Protein AF-A0A8H6GDD1-F1 (afdb_monomer_lite)

Radius of gyration: 18.86 Å; chains: 1; bounding box: 50×35×47 Å

pLDDT: mean 80.24, std 14.33, range [43.22, 94.81]

Foldseek 3Di:
DDDDDDPDDDDDDDDDDLADLVLVVLVLLVVLVVVLVVLVPDDQDVVVPDDPPDDPCPVVVPDGSVNVSVCSQAAPHPPHPNHDDDDDDDDDPDDDPPSVVVNVVSVVVSVD

InterPro domains:
  IPR011249 Metalloenzyme, LuxS/M16 peptidase-like [SSF63411] (3-95)

Secondary structure (DSSP, 8-state):
-----------------SS-HHHHHHHHHHHHHHHHHHHHHS-HHHHH-S---SS-HHHHTT--HHHHHHHHHHHT-TT-TT-------PPPS---TTHHHHHHHHHHHHH-

Sequence (112 aa):
MPRSFSMTYGFRFLIKSEMAPKFLDSRNEAFLVRYADTLEKMNDTEFEGPKRTQRDAAQIKLLTKLEVMEFFNRRLNPVSSRRDRLSIHLQAQGKADGVDKRQEEAQKNANM

Structure (mmCIF, N/CA/C/O backbone):
data_AF-A0A8H6GDD1-F1
#
_entry.id   AF-A0A8H6GDD1-F1
#
loop_
_atom_site.group_PDB
_atom_site.id
_atom_site.type_symbol
_atom_site.label_atom_id
_atom_site.label_alt_id
_atom_site.label_comp_id
_atom_site.label_asym_id
_atom_site.label_entity_id
_atom_site.label_seq_id
_atom_site.pdbx_PDB_ins_code
_atom_site.Cartn_x
_atom_site.Cartn_y
_atom_site.Cartn_z
_atom_site.occupancy
_atom_site.B_iso_or_equiv
_atom_site.auth_seq_id
_atom_site.auth_comp_id
_atom_site.auth_asym_id
_atom_site.auth_atom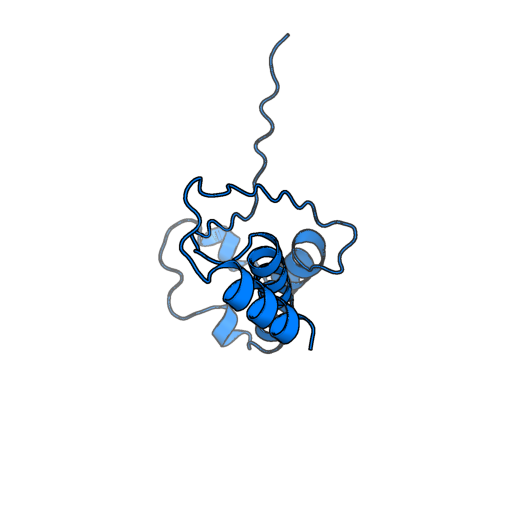_id
_atom_site.pdbx_PDB_model_num
ATOM 1 N N . MET A 1 1 ? -28.262 18.945 -17.268 1.00 43.22 1 MET A N 1
ATOM 2 C CA . MET A 1 1 ? -28.013 17.847 -16.307 1.00 43.22 1 MET A CA 1
ATOM 3 C C . MET A 1 1 ? -26.895 18.294 -15.371 1.00 43.22 1 MET A C 1
ATOM 5 O O . MET A 1 1 ? -25.812 18.562 -15.884 1.00 43.22 1 MET A O 1
ATOM 9 N N . PRO A 1 2 ? -27.124 18.464 -14.058 1.00 50.28 2 PRO A N 1
ATOM 10 C CA . PRO A 1 2 ? -26.046 18.809 -13.136 1.00 50.28 2 PRO A CA 1
ATOM 11 C C . PRO A 1 2 ? -25.131 17.592 -12.949 1.00 50.28 2 PRO A C 1
ATOM 13 O O . PRO A 1 2 ? -25.601 16.486 -12.685 1.00 50.28 2 PRO A O 1
ATOM 16 N N . ARG A 1 3 ? -23.818 17.779 -13.123 1.00 53.81 3 ARG A N 1
ATOM 17 C CA . ARG A 1 3 ? -22.827 16.752 -12.791 1.00 53.81 3 ARG A CA 1
ATOM 18 C C . ARG A 1 3 ? -22.732 16.669 -11.271 1.00 53.81 3 ARG A C 1
ATOM 20 O O . ARG A 1 3 ? -22.232 17.592 -10.638 1.00 53.81 3 ARG A O 1
ATOM 27 N N . SER A 1 4 ? -23.219 15.573 -10.701 1.00 52.78 4 SER A N 1
ATOM 28 C CA . SER A 1 4 ? -22.867 15.175 -9.339 1.00 52.78 4 SER A CA 1
ATOM 29 C C . SER A 1 4 ? -21.350 14.976 -9.283 1.00 52.78 4 SER A C 1
ATOM 31 O O . SER A 1 4 ? -20.811 14.126 -9.993 1.00 52.78 4 SER A O 1
ATOM 33 N N . PHE A 1 5 ? -20.651 15.798 -8.502 1.00 54.66 5 PHE A N 1
ATOM 34 C CA . PHE A 1 5 ? -19.236 15.598 -8.216 1.00 54.66 5 PHE A CA 1
ATOM 35 C C . PHE A 1 5 ? -19.143 14.708 -6.974 1.00 54.66 5 PHE A C 1
ATOM 37 O O . PHE A 1 5 ? -19.301 15.174 -5.848 1.00 54.66 5 PHE A O 1
ATOM 44 N N . SER A 1 6 ? -18.957 13.404 -7.179 1.00 60.44 6 SER A N 1
ATOM 45 C CA . SER A 1 6 ? -18.624 12.485 -6.091 1.00 60.44 6 SER A CA 1
ATOM 46 C C . SER A 1 6 ? -17.174 12.742 -5.681 1.00 60.44 6 SER A C 1
ATOM 48 O O . SER A 1 6 ? -16.269 12.623 -6.506 1.00 60.44 6 SER A O 1
ATOM 50 N N . MET A 1 7 ? -16.937 13.137 -4.429 1.00 65.62 7 MET A N 1
ATOM 51 C CA . MET A 1 7 ? -15.580 13.310 -3.913 1.00 65.62 7 MET A CA 1
ATOM 52 C C . MET A 1 7 ? -14.981 11.931 -3.607 1.00 65.62 7 MET A C 1
ATOM 54 O O . MET A 1 7 ? -15.132 11.399 -2.511 1.00 65.62 7 MET A O 1
ATOM 58 N N . THR A 1 8 ? -14.344 11.316 -4.601 1.00 78.69 8 THR A N 1
ATOM 59 C CA . THR A 1 8 ? -13.570 10.080 -4.423 1.00 78.69 8 THR A CA 1
ATOM 60 C C . THR A 1 8 ? -12.196 10.384 -3.832 1.00 78.69 8 THR A C 1
ATOM 62 O O . THR A 1 8 ? -11.442 11.187 -4.380 1.00 78.69 8 THR A O 1
ATOM 65 N N . TYR A 1 9 ? -11.852 9.698 -2.744 1.00 82.00 9 TYR A N 1
ATOM 66 C CA . TYR A 1 9 ? -10.523 9.715 -2.132 1.00 82.00 9 TYR A CA 1
ATOM 67 C C . TYR A 1 9 ? -9.772 8.425 -2.469 1.00 82.00 9 TYR A C 1
ATOM 69 O O . TYR A 1 9 ? -10.388 7.379 -2.670 1.00 82.00 9 TYR A O 1
ATOM 77 N N . GLY A 1 10 ? -8.442 8.477 -2.501 1.00 88.12 10 GLY A N 1
ATOM 78 C CA . GLY A 1 10 ? -7.617 7.301 -2.759 1.00 88.12 10 GLY A CA 1
ATOM 79 C C . GLY A 1 10 ? -6.146 7.530 -2.437 1.00 88.12 10 GLY A C 1
ATOM 80 O O . GLY A 1 10 ? -5.707 8.661 -2.232 1.00 88.12 10 GLY A O 1
ATOM 81 N N . PHE A 1 11 ? -5.383 6.439 -2.410 1.00 90.56 11 PHE A N 1
ATOM 82 C CA . PHE A 1 11 ? -3.931 6.476 -2.263 1.00 90.56 11 PHE A CA 1
ATOM 83 C C . PHE A 1 11 ? -3.273 6.524 -3.637 1.00 90.56 11 PHE A C 1
ATOM 85 O O . PHE A 1 11 ? -3.683 5.816 -4.558 1.00 90.56 11 PHE A O 1
ATOM 92 N N . ARG A 1 12 ? -2.240 7.357 -3.777 1.00 92.88 12 ARG A N 1
ATOM 93 C CA . ARG A 1 12 ? -1.535 7.546 -5.044 1.00 92.88 12 ARG A CA 1
ATOM 94 C C . ARG A 1 12 ? -0.036 7.367 -4.855 1.00 92.88 12 ARG A C 1
ATOM 96 O O . ARG A 1 12 ? 0.578 8.065 -4.057 1.00 92.88 12 ARG A O 1
ATOM 103 N N . PHE A 1 13 ? 0.546 6.491 -5.666 1.00 92.25 13 PHE A N 1
ATOM 104 C CA . PHE A 1 13 ? 1.990 6.367 -5.827 1.00 92.25 13 PHE A CA 1
ATOM 105 C C . PHE A 1 13 ? 2.393 7.048 -7.140 1.00 92.25 13 PHE A C 1
ATOM 107 O O . PHE A 1 13 ? 1.876 6.694 -8.200 1.00 92.25 13 PHE A O 1
ATOM 114 N N . LEU A 1 14 ? 3.291 8.039 -7.086 1.00 94.38 14 LEU A N 1
ATOM 115 C CA . LEU A 1 14 ? 3.997 8.539 -8.272 1.00 94.38 14 LEU A CA 1
ATOM 116 C C . LEU A 1 14 ? 5.434 8.060 -8.210 1.00 94.38 14 LEU A C 1
ATOM 118 O O . LEU A 1 14 ? 6.142 8.345 -7.247 1.00 94.38 14 LEU A O 1
ATOM 122 N N . ILE A 1 15 ? 5.867 7.382 -9.265 1.00 93.19 15 ILE A N 1
ATOM 123 C CA . ILE A 1 15 ? 7.225 6.871 -9.379 1.00 93.19 15 ILE A CA 1
ATOM 124 C C . ILE A 1 15 ? 7.760 7.294 -10.742 1.00 93.19 15 ILE A C 1
ATOM 126 O O . ILE A 1 15 ? 7.161 6.992 -11.771 1.00 93.19 15 ILE A O 1
ATOM 130 N N . LYS A 1 16 ? 8.896 7.993 -10.744 1.00 92.06 16 LYS A N 1
ATOM 131 C CA . LYS A 1 16 ? 9.704 8.230 -11.941 1.00 92.06 16 LYS A CA 1
ATOM 132 C C . LYS A 1 16 ? 10.924 7.328 -11.839 1.00 92.06 16 LYS A C 1
ATOM 134 O O . LYS A 1 16 ? 11.684 7.432 -10.881 1.00 92.06 16 LYS A O 1
ATOM 139 N N . SER A 1 17 ? 11.090 6.431 -12.799 1.00 88.62 17 SER A N 1
ATOM 140 C CA . SER A 1 17 ? 12.204 5.489 -12.825 1.00 88.62 17 SER A CA 1
ATOM 141 C C . SER A 1 17 ? 12.583 5.165 -14.264 1.00 88.62 17 SER A C 1
ATOM 143 O O . SER A 1 17 ? 11.761 5.292 -15.168 1.00 88.62 17 SER A O 1
ATOM 145 N N . GLU A 1 18 ? 13.825 4.731 -14.454 1.00 84.38 18 GLU A N 1
ATOM 146 C CA . GLU A 1 18 ? 14.311 4.133 -15.704 1.00 84.38 18 GLU A CA 1
ATOM 147 C C . GLU A 1 18 ? 13.867 2.663 -15.850 1.00 84.38 18 GLU A C 1
ATOM 149 O O . GLU A 1 18 ? 13.990 2.057 -16.916 1.00 84.38 18 GLU A O 1
ATOM 154 N N . MET A 1 19 ? 13.341 2.072 -14.772 1.00 84.62 19 MET A N 1
ATOM 155 C CA . MET A 1 19 ? 12.852 0.697 -14.763 1.00 84.62 19 MET A CA 1
ATOM 156 C C . MET A 1 19 ? 11.526 0.554 -15.510 1.00 84.62 19 MET A C 1
ATOM 158 O O . MET A 1 19 ? 10.716 1.481 -15.577 1.00 84.62 19 MET A O 1
ATOM 162 N N . ALA A 1 20 ? 11.282 -0.652 -16.028 1.00 86.56 20 ALA A N 1
ATOM 163 C CA . ALA A 1 20 ? 10.054 -0.959 -16.744 1.00 86.56 20 ALA A CA 1
ATOM 164 C C . ALA A 1 20 ? 8.833 -0.763 -15.825 1.00 86.56 20 ALA A C 1
ATOM 166 O O . ALA A 1 20 ? 8.868 -1.190 -14.667 1.00 86.56 20 ALA A O 1
ATOM 167 N N . PRO A 1 21 ? 7.713 -0.210 -16.324 1.00 88.56 21 PRO A N 1
ATOM 168 C CA . PRO A 1 21 ? 6.524 -0.002 -15.499 1.00 88.56 21 PRO A CA 1
ATOM 169 C C . PRO A 1 21 ? 5.989 -1.279 -14.834 1.00 88.56 21 PRO A C 1
ATOM 171 O O . PRO A 1 21 ? 5.564 -1.238 -13.684 1.00 88.56 21 PRO A O 1
ATOM 174 N N . LYS A 1 22 ? 6.095 -2.435 -15.508 1.00 87.38 22 LYS A N 1
ATOM 175 C CA . LYS A 1 22 ? 5.725 -3.747 -14.944 1.00 87.38 22 LYS A CA 1
ATOM 176 C C . LYS A 1 22 ? 6.556 -4.124 -13.712 1.00 87.38 22 LYS A C 1
ATOM 178 O O . LYS A 1 22 ? 6.007 -4.652 -12.750 1.00 87.38 22 LYS A O 1
ATOM 183 N N . PHE A 1 23 ? 7.854 -3.823 -13.727 1.00 88.25 23 PHE A N 1
ATOM 184 C CA . PHE A 1 23 ? 8.729 -4.034 -12.575 1.00 88.25 23 PHE A CA 1
ATOM 185 C C . PHE A 1 23 ? 8.337 -3.107 -11.419 1.00 88.25 23 PHE A C 1
ATOM 187 O O . PHE A 1 23 ? 8.275 -3.523 -10.268 1.00 88.25 23 PHE A O 1
ATOM 194 N N . LEU A 1 24 ? 8.015 -1.846 -11.711 1.00 90.94 24 LEU A N 1
ATOM 195 C CA . LEU A 1 24 ? 7.562 -0.912 -10.678 1.00 90.94 24 LEU A CA 1
ATOM 196 C C . LEU A 1 24 ? 6.232 -1.345 -10.059 1.00 90.94 24 LEU A C 1
ATOM 198 O O . LEU A 1 24 ? 6.069 -1.247 -8.844 1.00 90.94 24 LEU A O 1
ATOM 202 N N . ASP A 1 25 ? 5.309 -1.863 -10.869 1.00 91.50 25 ASP A N 1
ATOM 203 C CA . ASP A 1 25 ? 4.059 -2.427 -10.374 1.00 91.50 25 ASP A CA 1
ATOM 204 C C . ASP A 1 25 ? 4.314 -3.621 -9.452 1.00 91.50 25 ASP A C 1
ATOM 206 O O . ASP A 1 25 ? 3.745 -3.647 -8.365 1.00 91.50 25 ASP A O 1
ATOM 210 N N . SER A 1 26 ? 5.183 -4.571 -9.820 1.00 91.56 26 SER A N 1
ATOM 211 C CA . SER A 1 26 ? 5.473 -5.723 -8.950 1.00 91.56 26 SER A CA 1
ATOM 212 C C . SER A 1 26 ? 6.112 -5.297 -7.627 1.00 91.56 26 SER A C 1
ATOM 214 O O . SER A 1 26 ? 5.755 -5.811 -6.567 1.00 91.56 26 SER A O 1
ATOM 216 N N . ARG A 1 27 ? 7.002 -4.297 -7.651 1.00 92.31 27 ARG A N 1
ATOM 217 C CA . ARG A 1 27 ? 7.607 -3.741 -6.432 1.00 92.31 27 ARG A CA 1
ATOM 218 C C . ARG A 1 27 ? 6.599 -2.985 -5.571 1.00 92.31 27 ARG A C 1
ATOM 220 O O . ARG A 1 27 ? 6.709 -3.049 -4.350 1.00 92.31 27 ARG A O 1
ATOM 227 N N . ASN A 1 28 ? 5.623 -2.309 -6.177 1.00 93.31 28 ASN A N 1
ATOM 228 C CA . ASN A 1 28 ? 4.526 -1.675 -5.449 1.00 93.31 28 ASN A CA 1
ATOM 229 C C . ASN A 1 28 ? 3.652 -2.730 -4.747 1.00 93.31 28 ASN A C 1
ATOM 231 O O . ASN A 1 28 ? 3.378 -2.613 -3.557 1.00 93.31 28 ASN A O 1
ATOM 235 N N . GLU A 1 29 ? 3.306 -3.817 -5.439 1.00 93.75 29 GLU A N 1
ATOM 236 C CA . GLU A 1 29 ? 2.575 -4.933 -4.825 1.00 93.75 29 GLU A CA 1
ATOM 237 C C . GLU A 1 29 ? 3.350 -5.553 -3.656 1.00 93.75 29 GLU A C 1
ATOM 239 O O . GLU A 1 29 ? 2.810 -5.686 -2.559 1.00 93.75 29 GLU A O 1
ATOM 244 N N . ALA A 1 30 ? 4.636 -5.858 -3.850 1.00 93.62 30 ALA A N 1
ATOM 245 C CA . ALA A 1 30 ? 5.486 -6.412 -2.797 1.00 93.62 30 ALA A CA 1
ATOM 246 C C . ALA A 1 30 ? 5.631 -5.462 -1.595 1.00 93.62 30 ALA A C 1
ATOM 24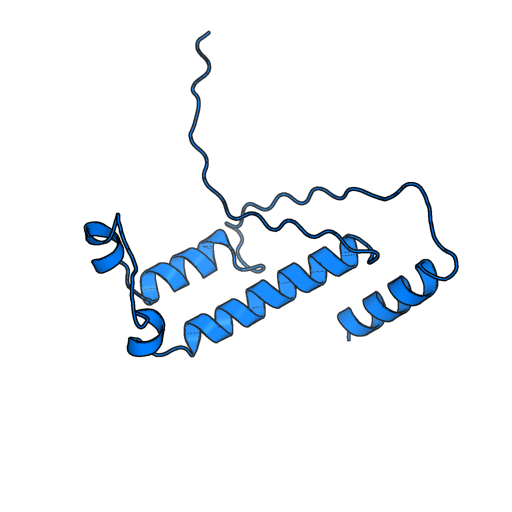8 O O . ALA A 1 30 ? 5.660 -5.904 -0.445 1.00 93.62 30 ALA A O 1
ATOM 249 N N . PHE A 1 31 ? 5.694 -4.151 -1.845 1.00 94.56 31 PHE A N 1
ATOM 250 C CA . PHE A 1 31 ? 5.695 -3.141 -0.791 1.00 94.56 31 PHE A CA 1
ATOM 251 C C . PHE A 1 31 ? 4.411 -3.197 0.042 1.00 94.56 31 PHE A C 1
ATOM 253 O O . PHE A 1 31 ? 4.500 -3.198 1.267 1.00 94.56 31 PHE A O 1
ATOM 260 N N . LEU A 1 32 ? 3.240 -3.285 -0.595 1.00 94.81 32 LEU A N 1
ATOM 261 C CA . LEU A 1 32 ? 1.960 -3.360 0.113 1.00 94.81 32 LEU A CA 1
ATOM 262 C C . LEU A 1 32 ? 1.860 -4.625 0.973 1.00 94.81 32 LEU A C 1
ATOM 264 O O . LEU A 1 32 ? 1.427 -4.534 2.119 1.00 94.81 32 LEU A O 1
ATOM 268 N N . VAL A 1 33 ? 2.317 -5.777 0.472 1.00 93.62 33 VAL A N 1
ATOM 269 C CA . VAL A 1 33 ? 2.374 -7.018 1.269 1.00 93.62 33 VAL A CA 1
ATOM 270 C C . VAL A 1 33 ? 3.272 -6.833 2.492 1.00 93.62 33 VAL A C 1
ATOM 272 O O . VAL A 1 33 ? 2.833 -7.036 3.619 1.00 93.62 33 VAL A O 1
ATOM 275 N N . ARG A 1 34 ? 4.502 -6.345 2.297 1.00 93.12 34 ARG A N 1
ATOM 276 C CA . ARG A 1 34 ? 5.439 -6.112 3.405 1.00 93.12 34 ARG A CA 1
ATOM 277 C C . ARG A 1 34 ? 4.909 -5.087 4.413 1.00 93.12 34 ARG A C 1
ATOM 279 O O . ARG A 1 34 ? 5.191 -5.182 5.609 1.00 93.12 34 ARG A O 1
ATOM 286 N N . TYR A 1 35 ? 4.178 -4.082 3.941 1.00 92.00 35 TYR A N 1
ATOM 287 C CA . TYR A 1 35 ? 3.591 -3.072 4.810 1.00 92.00 35 TYR A CA 1
ATOM 288 C C . TYR A 1 35 ? 2.456 -3.649 5.660 1.00 92.00 35 TYR A C 1
ATOM 290 O O . TYR A 1 35 ? 2.360 -3.288 6.829 1.00 92.00 35 TYR A O 1
ATOM 298 N N . ALA A 1 36 ? 1.669 -4.591 5.130 1.00 91.12 36 ALA A N 1
ATOM 299 C CA . ALA A 1 36 ? 0.677 -5.331 5.911 1.00 91.12 36 ALA A CA 1
ATOM 300 C C . ALA A 1 36 ? 1.327 -6.042 7.109 1.00 91.12 36 ALA A C 1
ATOM 302 O O . ALA A 1 36 ? 0.908 -5.828 8.245 1.00 91.12 36 ALA A O 1
ATOM 303 N N . ASP A 1 37 ? 2.418 -6.779 6.871 1.00 92.00 37 ASP A N 1
ATOM 304 C CA . ASP A 1 37 ? 3.178 -7.458 7.931 1.00 92.00 37 ASP A CA 1
ATOM 305 C C . ASP A 1 37 ? 3.755 -6.467 8.950 1.00 92.00 37 ASP A C 1
ATOM 307 O O . ASP A 1 37 ? 3.849 -6.749 10.144 1.00 92.00 37 ASP A O 1
ATOM 311 N N . THR A 1 38 ? 4.186 -5.296 8.474 1.00 91.38 38 THR A N 1
ATOM 312 C CA . THR A 1 38 ? 4.731 -4.241 9.337 1.00 91.38 38 THR A CA 1
ATOM 313 C C . THR A 1 38 ? 3.642 -3.668 10.237 1.00 91.38 38 THR A C 1
ATOM 315 O O . THR A 1 38 ? 3.861 -3.525 11.437 1.00 91.38 38 THR A O 1
ATOM 318 N N . LEU A 1 39 ? 2.462 -3.379 9.676 1.00 89.12 39 LEU A N 1
ATOM 319 C CA . LEU A 1 39 ? 1.300 -2.927 10.437 1.00 89.12 39 LEU A CA 1
ATOM 320 C C . LEU A 1 39 ? 0.870 -3.972 11.463 1.00 89.12 39 LEU A C 1
ATOM 322 O O . LEU A 1 39 ? 0.557 -3.606 12.586 1.00 89.12 39 LEU A O 1
ATOM 326 N N . GLU A 1 40 ? 0.889 -5.258 11.118 1.00 90.06 40 GLU A N 1
ATOM 327 C CA . GLU A 1 40 ? 0.541 -6.330 12.051 1.00 90.06 40 GLU A CA 1
ATOM 328 C C . GLU A 1 40 ? 1.519 -6.409 13.232 1.00 90.06 40 GLU A C 1
ATOM 330 O O . GLU A 1 40 ? 1.086 -6.478 14.384 1.00 90.06 40 GLU A O 1
ATOM 335 N N . LYS A 1 41 ? 2.828 -6.328 12.968 1.00 91.38 41 LYS A N 1
ATOM 336 C CA . LYS A 1 41 ? 3.887 -6.487 13.982 1.00 91.38 41 LYS A CA 1
ATOM 337 C C . LYS A 1 41 ? 4.126 -5.254 14.856 1.00 91.38 41 LYS A C 1
ATOM 339 O O . LYS A 1 41 ? 4.664 -5.398 15.949 1.00 91.38 41 LYS A O 1
ATOM 344 N N . MET A 1 42 ? 3.750 -4.066 14.389 1.00 88.50 42 MET A N 1
ATOM 345 C CA . MET A 1 42 ? 3.898 -2.808 15.129 1.00 88.50 42 MET A CA 1
ATOM 346 C C . MET A 1 42 ? 3.073 -2.831 16.425 1.00 88.50 42 MET A C 1
ATOM 348 O O . MET A 1 42 ? 1.913 -3.233 16.400 1.00 88.50 42 MET A O 1
ATOM 352 N N . ASN A 1 43 ? 3.622 -2.404 17.561 1.00 88.38 43 ASN A N 1
ATOM 353 C CA . ASN A 1 43 ? 2.845 -2.336 18.810 1.00 88.38 43 ASN A CA 1
ATOM 354 C C . ASN A 1 43 ? 1.968 -1.066 18.884 1.00 88.38 43 ASN A C 1
ATOM 356 O O . ASN A 1 43 ? 2.149 -0.132 18.104 1.00 88.38 43 ASN A O 1
ATOM 360 N N . ASP A 1 44 ? 1.009 -1.022 19.815 1.00 82.62 44 ASP A N 1
ATOM 361 C CA . ASP A 1 44 ? 0.065 0.104 19.920 1.00 82.62 44 ASP A CA 1
ATOM 362 C C . ASP A 1 44 ? 0.775 1.441 20.197 1.00 82.62 44 ASP A C 1
ATOM 364 O O . ASP A 1 44 ? 0.413 2.466 19.623 1.00 82.62 44 ASP A O 1
ATOM 368 N N . THR A 1 45 ? 1.853 1.431 20.986 1.00 82.31 45 THR A N 1
ATOM 369 C CA . THR A 1 45 ? 2.668 2.624 21.272 1.00 82.31 45 THR A CA 1
ATOM 370 C C . THR A 1 45 ? 3.360 3.164 20.016 1.00 82.31 45 THR A C 1
ATOM 372 O O . THR A 1 45 ? 3.423 4.375 19.799 1.00 82.31 45 THR A O 1
ATOM 375 N N . GLU A 1 46 ? 3.881 2.277 19.168 1.00 82.00 46 GLU A N 1
ATOM 376 C CA . GLU A 1 46 ? 4.485 2.631 17.880 1.00 82.00 46 GLU A CA 1
ATOM 377 C C . GLU A 1 46 ? 3.439 3.132 16.879 1.00 82.00 46 GLU A C 1
ATOM 379 O O . GLU A 1 46 ? 3.705 4.082 16.142 1.00 82.00 46 GLU A O 1
ATOM 384 N N . PHE A 1 47 ? 2.247 2.528 16.883 1.00 81.88 47 PHE A N 1
ATOM 385 C CA . PHE A 1 47 ? 1.128 2.925 16.031 1.00 81.88 47 PHE A CA 1
ATOM 386 C C . PHE A 1 47 ? 0.581 4.308 16.404 1.00 81.88 47 PHE A C 1
ATOM 388 O O . PHE A 1 47 ? 0.271 5.119 15.529 1.00 81.88 47 PHE A O 1
ATOM 395 N N . GLU A 1 48 ? 0.479 4.611 17.699 1.00 74.38 48 GLU A N 1
ATOM 396 C CA . GLU A 1 48 ? 0.033 5.923 18.169 1.00 74.38 48 GLU A CA 1
ATOM 397 C C . GLU A 1 48 ? 1.018 7.044 17.817 1.00 74.38 48 GLU A C 1
ATOM 399 O O . GLU A 1 48 ? 0.576 8.169 17.542 1.00 74.38 48 GLU A O 1
ATOM 404 N N . GLY A 1 49 ? 2.309 6.700 17.747 1.00 68.38 49 GLY A N 1
ATOM 405 C CA . GLY A 1 49 ? 3.410 7.543 17.297 1.00 68.38 49 GLY A CA 1
ATOM 406 C C . GLY A 1 49 ? 3.762 8.681 18.273 1.00 68.38 49 GLY A C 1
ATOM 407 O O . GLY A 1 49 ? 2.883 9.359 18.812 1.00 68.38 49 GLY A O 1
ATOM 408 N N . PRO A 1 50 ? 5.052 9.013 18.473 1.00 57.62 50 PRO A N 1
ATOM 409 C CA . PRO A 1 50 ? 5.430 10.252 19.140 1.00 57.62 50 PRO A CA 1
ATOM 410 C C . PRO A 1 50 ? 5.138 11.441 18.209 1.00 57.62 50 PRO A C 1
ATOM 412 O O . PRO A 1 50 ? 5.812 11.625 17.200 1.00 57.62 50 PRO A O 1
ATOM 415 N N . LYS A 1 51 ? 4.171 12.285 18.597 1.00 56.06 51 LYS A N 1
ATOM 416 C CA . LYS A 1 51 ? 3.744 13.540 17.935 1.00 56.06 51 LYS A CA 1
ATOM 417 C C . LYS A 1 51 ? 2.818 13.366 16.721 1.00 56.06 51 LYS A C 1
ATOM 419 O O . LYS A 1 51 ? 3.201 13.560 15.572 1.00 56.06 51 LYS A O 1
ATOM 424 N N . ARG A 1 52 ? 1.522 13.210 17.004 1.00 57.72 52 ARG A N 1
ATOM 425 C CA . ARG A 1 52 ? 0.433 13.615 16.099 1.00 57.72 52 ARG A CA 1
ATOM 426 C C . ARG A 1 52 ? 0.427 15.148 15.954 1.00 57.72 52 ARG A C 1
ATOM 428 O O . ARG A 1 52 ? -0.336 15.844 16.622 1.00 57.72 52 ARG A O 1
ATOM 435 N N . THR A 1 53 ? 1.324 15.712 15.146 1.00 53.94 53 THR A N 1
ATOM 436 C CA . THR A 1 53 ? 1.334 17.151 14.838 1.00 53.94 53 THR A CA 1
ATOM 437 C C . THR A 1 53 ? 0.121 17.530 13.983 1.00 53.94 53 THR A C 1
ATOM 439 O O . THR A 1 53 ? 0.122 17.337 12.777 1.00 53.94 53 THR A O 1
ATOM 442 N N . GLN A 1 54 ? -0.882 18.112 14.653 1.00 55.88 54 GLN A N 1
ATOM 443 C CA . GLN A 1 54 ? -1.802 19.159 14.173 1.00 55.88 54 GLN A CA 1
ATOM 444 C C . GLN A 1 54 ? -2.715 18.878 12.954 1.00 55.88 54 GLN A C 1
ATOM 446 O O . GLN A 1 54 ? -2.303 19.020 11.812 1.00 55.88 54 GLN A O 1
ATOM 451 N N . ARG A 1 55 ? -4.020 18.653 13.202 1.00 50.00 55 ARG A N 1
ATOM 452 C CA . ARG A 1 55 ? -5.129 19.655 13.129 1.00 50.00 55 ARG A CA 1
ATOM 453 C C . ARG A 1 55 ? -6.523 18.997 13.126 1.00 50.00 55 ARG A C 1
ATOM 455 O O . ARG A 1 55 ? -7.432 19.586 13.691 1.00 50.00 55 ARG A O 1
ATOM 462 N N . ASP A 1 56 ? -6.636 17.727 12.726 1.00 51.81 56 ASP A N 1
ATOM 463 C CA . ASP A 1 56 ? -7.886 16.930 12.792 1.00 51.81 56 ASP A CA 1
ATOM 464 C C . ASP A 1 56 ? -7.862 15.871 13.917 1.00 51.81 56 ASP A C 1
ATOM 466 O O . ASP A 1 56 ? -8.424 14.776 13.837 1.00 51.81 56 ASP A O 1
ATOM 470 N N . ALA A 1 57 ? -7.156 16.186 15.005 1.00 53.34 57 ALA A N 1
ATOM 471 C CA . ALA A 1 57 ? -6.795 15.236 16.058 1.00 53.34 57 ALA A CA 1
ATOM 472 C C . ALA A 1 57 ? -7.980 14.707 16.890 1.00 53.34 57 ALA A C 1
ATOM 474 O O . ALA A 1 57 ? -7.794 13.764 17.656 1.00 53.34 57 ALA A O 1
ATOM 475 N N . ALA A 1 58 ? -9.181 15.282 16.761 1.00 55.84 58 ALA A N 1
ATOM 476 C CA . ALA A 1 58 ? -10.355 14.829 17.506 1.00 55.84 58 ALA A CA 1
ATOM 477 C C . ALA A 1 58 ? -10.885 13.473 17.004 1.00 55.84 58 ALA A C 1
ATOM 479 O O . ALA A 1 58 ? -11.230 12.629 17.823 1.00 55.84 58 ALA A O 1
ATOM 480 N N . GLN A 1 59 ? -10.893 13.235 15.684 1.00 55.62 59 GLN A N 1
ATOM 481 C CA . GLN A 1 59 ? -11.377 11.969 15.107 1.00 55.62 59 GLN A CA 1
ATOM 482 C C . GLN A 1 59 ? -10.258 10.936 14.930 1.00 55.62 59 GLN A C 1
ATOM 484 O O . GLN A 1 59 ? -10.476 9.750 15.151 1.00 55.62 59 GLN A O 1
ATOM 489 N N . ILE A 1 60 ? -9.025 11.376 14.653 1.00 56.41 60 ILE A N 1
ATOM 490 C CA . ILE A 1 60 ? -7.854 10.480 14.574 1.00 56.41 60 ILE A CA 1
ATOM 491 C C . ILE A 1 60 ? -7.551 9.845 15.946 1.00 56.41 60 ILE A C 1
ATOM 493 O O . ILE A 1 60 ? -6.981 8.759 16.022 1.00 56.41 60 ILE A O 1
ATOM 497 N N . LYS A 1 61 ? -7.956 10.481 17.057 1.00 58.78 61 LYS A N 1
ATOM 498 C CA . LYS A 1 61 ? -7.871 9.908 18.416 1.00 58.78 61 LYS A CA 1
ATOM 499 C C . LYS A 1 61 ? -8.705 8.641 18.631 1.00 58.78 61 LYS A C 1
ATOM 501 O O . LYS A 1 61 ? -8.431 7.946 19.597 1.00 58.78 61 LY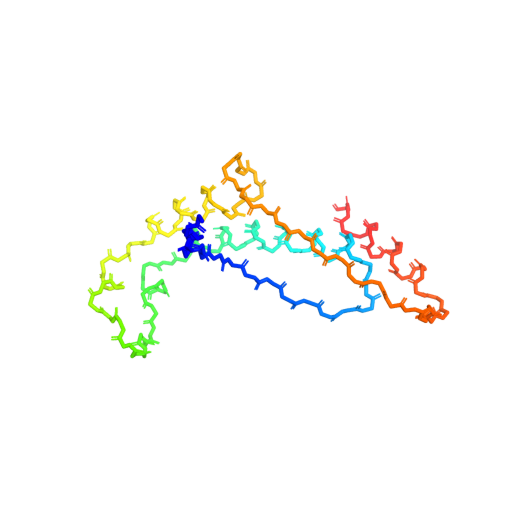S A O 1
ATOM 506 N N . LEU A 1 62 ? -9.670 8.345 17.760 1.00 66.12 62 LEU A N 1
ATOM 507 C CA . LEU A 1 62 ? -10.541 7.172 17.886 1.00 66.12 62 LEU A CA 1
ATOM 508 C C . LEU A 1 62 ? -10.143 6.013 16.970 1.00 66.12 62 LEU A C 1
ATOM 510 O O . LEU A 1 62 ? -10.636 4.911 17.169 1.00 66.12 62 LEU A O 1
ATOM 514 N N . LEU A 1 63 ? -9.276 6.249 15.980 1.00 77.19 63 LEU A N 1
ATOM 515 C CA . LEU A 1 63 ? -8.932 5.227 15.000 1.00 77.19 63 LEU A CA 1
ATOM 516 C C . LEU A 1 63 ? -7.975 4.204 15.618 1.00 77.19 63 LEU A C 1
ATOM 518 O O . LEU A 1 63 ? -6.835 4.528 15.964 1.00 77.19 63 LEU A O 1
ATOM 522 N N . THR A 1 64 ? -8.447 2.971 15.745 1.00 86.81 64 THR A N 1
ATOM 523 C CA . THR A 1 64 ? -7.677 1.854 16.290 1.00 86.81 64 THR A CA 1
ATOM 524 C C . THR A 1 64 ? -6.782 1.229 15.222 1.00 86.81 64 THR A C 1
ATOM 526 O O . THR A 1 64 ? -7.059 1.279 14.019 1.00 86.81 64 THR A O 1
ATOM 529 N N . LYS A 1 65 ? -5.705 0.571 15.663 1.00 87.69 65 LYS A N 1
ATOM 530 C CA . LYS A 1 65 ? -4.834 -0.222 14.787 1.00 87.69 65 LYS A CA 1
ATOM 531 C C . LYS A 1 65 ? -5.627 -1.270 13.999 1.00 87.69 65 LYS A C 1
ATOM 533 O O . LYS A 1 65 ? -5.394 -1.452 12.806 1.00 87.69 65 LYS A O 1
ATOM 538 N N . LEU A 1 66 ? -6.591 -1.917 14.657 1.00 89.44 66 LEU A N 1
ATOM 539 C CA . LEU A 1 66 ? -7.452 -2.932 14.053 1.00 89.44 66 LEU A CA 1
ATOM 540 C C . LEU A 1 66 ? -8.266 -2.350 12.893 1.00 89.44 66 LEU A C 1
ATOM 542 O O . LEU A 1 66 ? -8.264 -2.927 11.810 1.00 89.44 66 LEU A O 1
ATOM 546 N N . GLU A 1 67 ? -8.886 -1.182 13.073 1.00 89.75 67 GLU A N 1
ATOM 547 C CA . GLU A 1 67 ? -9.645 -0.515 12.007 1.00 89.75 67 GLU A CA 1
ATOM 548 C C . GLU A 1 67 ? -8.759 -0.137 10.813 1.00 89.75 67 GLU A C 1
ATOM 550 O O . GLU A 1 67 ? -9.158 -0.322 9.662 1.00 89.75 67 GLU A O 1
ATOM 555 N N . VAL A 1 68 ? -7.531 0.338 11.060 1.00 89.75 68 VAL A N 1
ATOM 556 C CA . VAL A 1 68 ? -6.567 0.618 9.981 1.00 89.75 68 VAL A CA 1
ATOM 557 C C . VAL A 1 68 ? -6.166 -0.658 9.249 1.00 89.75 68 VAL A C 1
ATOM 559 O O . VAL A 1 68 ? -6.109 -0.661 8.019 1.00 89.75 68 VAL A O 1
ATOM 562 N N . MET A 1 69 ? -5.918 -1.749 9.975 1.00 92.06 69 MET A N 1
ATOM 563 C CA . MET A 1 69 ? -5.593 -3.043 9.376 1.00 92.06 69 MET A CA 1
ATOM 564 C C . MET A 1 69 ? -6.760 -3.607 8.565 1.00 92.06 69 MET A C 1
ATOM 566 O O . MET A 1 69 ? -6.546 -4.079 7.451 1.00 92.06 69 MET A O 1
ATOM 570 N N . GLU A 1 70 ? -7.992 -3.539 9.072 1.00 92.81 70 GLU A N 1
ATOM 571 C CA . GLU A 1 70 ? -9.178 -3.982 8.337 1.00 92.81 70 GLU A CA 1
ATOM 572 C C . GLU A 1 70 ? -9.360 -3.152 7.062 1.00 92.81 70 GLU A C 1
ATOM 574 O O . GLU A 1 70 ? -9.553 -3.702 5.974 1.00 92.81 70 GLU A O 1
ATOM 579 N N . PHE A 1 71 ? -9.230 -1.827 7.170 1.00 91.94 71 PHE A N 1
ATOM 580 C CA . PHE A 1 71 ? -9.278 -0.932 6.023 1.00 91.94 71 PHE A CA 1
ATOM 581 C C . PHE A 1 71 ? -8.201 -1.285 4.990 1.00 91.94 71 PHE A C 1
ATOM 583 O O . PHE A 1 71 ? -8.516 -1.438 3.805 1.00 91.94 71 PHE A O 1
ATOM 590 N N . PHE A 1 72 ? -6.950 -1.461 5.427 1.00 93.44 72 PHE A N 1
ATOM 591 C CA . PHE A 1 72 ? -5.834 -1.834 4.563 1.00 93.44 72 PHE A CA 1
ATOM 592 C C . PHE A 1 72 ? -6.105 -3.170 3.864 1.00 93.44 72 PHE A C 1
ATOM 594 O O . PHE A 1 72 ? -6.036 -3.253 2.636 1.00 93.44 72 PHE A O 1
ATOM 601 N N . ASN A 1 73 ? -6.490 -4.197 4.622 1.00 93.56 73 ASN A N 1
ATOM 602 C CA . ASN A 1 73 ? -6.785 -5.525 4.095 1.00 93.56 73 ASN A CA 1
ATOM 603 C C . ASN A 1 73 ? -7.958 -5.519 3.124 1.00 93.56 73 ASN A C 1
ATOM 605 O O . ASN A 1 73 ? -7.935 -6.235 2.131 1.00 93.56 73 ASN A O 1
ATOM 609 N N . ARG A 1 74 ? -8.965 -4.677 3.350 1.00 93.75 74 ARG A N 1
ATOM 610 C CA . ARG A 1 74 ? -10.116 -4.565 2.458 1.00 93.75 74 ARG A CA 1
ATOM 611 C C . ARG A 1 74 ? -9.810 -3.764 1.192 1.00 93.75 74 ARG A C 1
ATOM 613 O O . ARG A 1 74 ? -10.310 -4.132 0.132 1.00 93.75 74 ARG A O 1
ATOM 620 N N . ARG A 1 75 ? -9.065 -2.658 1.275 1.00 92.94 75 ARG A N 1
ATOM 621 C CA . ARG A 1 75 ? -8.966 -1.669 0.181 1.00 92.94 75 ARG A CA 1
ATOM 622 C C . ARG A 1 75 ? -7.615 -1.601 -0.518 1.00 92.94 75 ARG A C 1
ATOM 624 O O . ARG A 1 75 ? -7.579 -1.153 -1.659 1.00 92.94 75 ARG A O 1
ATOM 631 N N . LEU A 1 76 ? -6.529 -2.012 0.130 1.00 92.25 76 LEU A N 1
ATOM 632 C CA . LEU A 1 76 ? -5.167 -1.836 -0.384 1.00 92.25 76 LEU A CA 1
ATOM 633 C C . LEU A 1 76 ? -4.433 -3.152 -0.613 1.00 92.25 76 LEU A C 1
ATOM 635 O O . LEU A 1 76 ? -3.631 -3.226 -1.542 1.00 92.25 76 LEU A O 1
ATOM 639 N N . ASN A 1 77 ? -4.708 -4.175 0.196 1.00 92.25 77 ASN A N 1
ATOM 640 C CA . ASN A 1 77 ? -4.009 -5.449 0.113 1.00 92.25 77 ASN A CA 1
ATOM 641 C C . ASN A 1 77 ? -4.179 -6.087 -1.287 1.00 92.25 77 ASN A C 1
ATOM 643 O O . ASN A 1 77 ? -5.317 -6.227 -1.750 1.00 92.25 77 ASN A O 1
ATOM 647 N N . PRO A 1 78 ? -3.077 -6.478 -1.962 1.00 92.19 78 PRO A N 1
ATOM 648 C CA . PRO A 1 78 ? -3.095 -7.115 -3.278 1.00 92.19 78 PRO A CA 1
ATOM 649 C C . PRO A 1 78 ? -4.045 -8.299 -3.432 1.00 92.19 78 PRO A C 1
ATOM 651 O O . PRO A 1 78 ? -4.608 -8.474 -4.509 1.00 92.19 78 PRO A O 1
ATOM 654 N N . VAL A 1 79 ? -4.249 -9.085 -2.371 1.00 90.31 79 VAL A N 1
ATOM 655 C CA . VAL A 1 79 ? -5.126 -10.267 -2.418 1.00 90.31 79 VAL A CA 1
ATOM 656 C C . VAL A 1 79 ? -6.612 -9.936 -2.228 1.00 90.31 79 VAL A C 1
ATOM 658 O O . VAL A 1 79 ? -7.461 -10.815 -2.357 1.00 90.31 79 VAL A O 1
ATOM 661 N N . SER A 1 80 ? -6.957 -8.683 -1.917 1.00 93.56 80 SER A N 1
ATOM 662 C CA . SER A 1 80 ? -8.346 -8.279 -1.702 1.00 93.56 80 SER A CA 1
ATOM 663 C C . SER A 1 80 ? -9.134 -8.194 -3.005 1.00 93.56 80 SER A C 1
ATOM 665 O O . SER A 1 80 ? -8.771 -7.465 -3.925 1.00 93.56 80 SER A O 1
ATOM 667 N N . SER A 1 81 ? -10.306 -8.830 -3.030 1.00 92.31 81 SER A N 1
ATOM 668 C CA . SER A 1 81 ? -11.287 -8.703 -4.116 1.00 92.31 81 SER A CA 1
ATOM 669 C C . SER A 1 81 ? -12.028 -7.358 -4.137 1.00 92.31 81 SER A C 1
ATOM 671 O O . SER A 1 81 ? -12.727 -7.060 -5.100 1.00 92.31 81 SER A O 1
ATOM 673 N N . ARG A 1 82 ? -11.898 -6.541 -3.081 1.00 91.88 82 ARG A N 1
ATOM 674 C CA . ARG A 1 82 ? -12.532 -5.212 -2.940 1.00 91.88 82 ARG A CA 1
ATOM 675 C C . ARG A 1 82 ? -11.577 -4.049 -3.223 1.00 91.88 82 ARG A C 1
ATOM 677 O O . ARG A 1 82 ? -11.908 -2.892 -2.940 1.00 91.88 82 ARG A O 1
ATOM 684 N N . ARG A 1 83 ? -10.375 -4.359 -3.705 1.00 93.12 83 ARG A N 1
ATOM 685 C CA . ARG A 1 83 ? -9.357 -3.376 -4.053 1.00 93.12 83 ARG A CA 1
ATOM 686 C C . ARG A 1 83 ? -9.661 -2.769 -5.416 1.00 93.12 83 ARG A C 1
ATOM 688 O O . ARG A 1 83 ? -9.653 -3.461 -6.429 1.00 93.12 83 ARG A O 1
ATOM 695 N N . ASP A 1 84 ? -9.813 -1.453 -5.428 1.00 92.88 84 ASP A N 1
ATOM 696 C CA . ASP A 1 84 ? -9.902 -0.662 -6.648 1.00 92.88 84 ASP A CA 1
ATOM 697 C C . ASP A 1 84 ? -8.502 -0.116 -6.974 1.00 92.88 84 ASP A C 1
ATOM 699 O O . ASP A 1 84 ? -7.945 0.684 -6.219 1.00 92.88 84 ASP A O 1
ATOM 703 N N . ARG A 1 85 ? -7.897 -0.570 -8.079 1.00 93.50 85 ARG A N 1
ATOM 704 C CA . ARG A 1 85 ? -6.556 -0.143 -8.516 1.00 93.50 85 ARG A CA 1
ATOM 705 C C . ARG A 1 85 ? -6.590 0.371 -9.950 1.00 93.50 85 ARG A C 1
ATOM 707 O O . ARG A 1 85 ? -7.090 -0.302 -10.845 1.00 93.50 85 ARG A O 1
ATOM 714 N N . LEU A 1 86 ? -5.951 1.518 -10.169 1.00 93.38 86 LEU A N 1
ATOM 715 C CA . LEU A 1 86 ? -5.654 2.062 -11.491 1.00 93.38 86 LEU A CA 1
ATOM 716 C C . LEU A 1 86 ? -4.148 2.327 -11.604 1.00 93.38 86 LEU A C 1
ATOM 718 O O . LEU A 1 86 ? -3.596 3.093 -10.814 1.00 93.38 86 LEU A O 1
ATOM 722 N N . SER A 1 87 ? -3.501 1.722 -12.601 1.00 94.12 87 SER A N 1
ATOM 723 C CA . SER A 1 87 ? -2.103 1.995 -12.955 1.00 94.12 87 SER A CA 1
ATOM 724 C C . SER A 1 87 ? -2.047 2.724 -14.299 1.00 94.12 87 SER A C 1
ATOM 726 O O . SER A 1 87 ? -2.650 2.281 -15.273 1.00 94.12 87 SER A O 1
ATOM 728 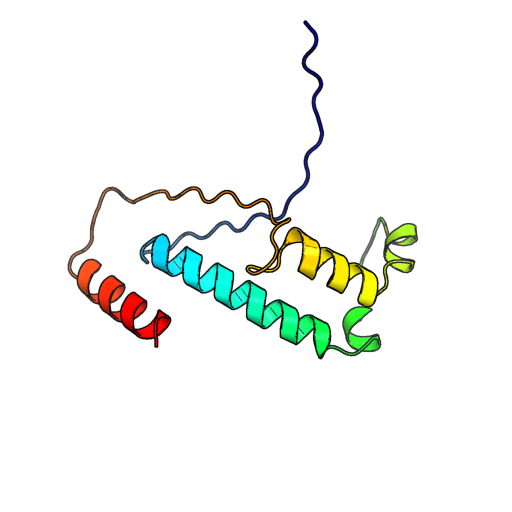N N . ILE A 1 88 ? -1.309 3.836 -14.357 1.00 94.38 88 ILE A N 1
ATOM 729 C CA . ILE A 1 88 ? -1.028 4.581 -15.592 1.00 94.38 88 ILE A CA 1
ATOM 730 C C . ILE A 1 88 ? 0.478 4.517 -15.831 1.00 94.38 88 ILE A C 1
ATOM 732 O O . ILE A 1 88 ? 1.262 4.983 -15.003 1.00 94.38 88 ILE A O 1
ATOM 736 N N . HIS A 1 89 ? 0.884 3.931 -16.955 1.00 94.12 89 HIS A N 1
ATOM 737 C CA . HIS A 1 89 ? 2.290 3.773 -17.320 1.00 94.12 89 HIS A CA 1
ATOM 738 C C . HIS A 1 89 ? 2.669 4.780 -18.398 1.00 94.12 89 HIS A C 1
ATOM 740 O O . HIS A 1 89 ? 2.140 4.737 -19.505 1.00 94.12 89 HIS A O 1
ATOM 746 N N . LEU A 1 90 ? 3.609 5.668 -18.079 1.00 90.50 90 LEU A N 1
ATOM 747 C CA . LEU A 1 90 ? 4.195 6.592 -19.045 1.00 90.50 90 LEU A CA 1
ATOM 748 C C . LEU A 1 90 ? 5.571 6.069 -19.465 1.00 90.50 90 LEU A C 1
ATOM 750 O O . LEU A 1 90 ? 6.461 5.936 -18.626 1.00 90.50 90 LEU A O 1
ATOM 754 N N . GLN A 1 91 ? 5.741 5.771 -20.752 1.00 84.19 91 GLN A N 1
ATOM 755 C CA . GLN A 1 91 ? 7.016 5.318 -21.310 1.00 84.19 91 GLN A CA 1
ATOM 756 C C . GLN A 1 91 ? 7.799 6.496 -21.898 1.00 84.19 91 GLN A C 1
ATOM 758 O O . GLN A 1 91 ? 7.247 7.322 -22.625 1.00 84.19 91 GLN A O 1
ATOM 763 N N . ALA A 1 92 ? 9.091 6.577 -21.572 1.00 81.38 92 ALA A N 1
ATOM 764 C CA . ALA A 1 92 ? 9.989 7.581 -22.132 1.00 81.38 92 ALA A CA 1
ATOM 765 C C . ALA A 1 92 ? 10.316 7.266 -23.600 1.00 81.38 92 ALA A C 1
ATOM 767 O O . ALA A 1 92 ? 10.451 6.105 -23.978 1.00 81.38 92 ALA A O 1
ATOM 768 N N . GLN A 1 93 ? 10.466 8.308 -24.420 1.00 77.25 93 GLN A N 1
ATOM 769 C CA . GLN A 1 93 ? 10.693 8.173 -25.864 1.00 77.25 93 GLN A CA 1
ATOM 770 C C . GLN A 1 93 ? 12.130 7.751 -26.223 1.00 77.25 93 GLN A C 1
ATOM 772 O O . GLN A 1 93 ? 12.338 7.128 -27.258 1.00 77.25 93 GLN A O 1
ATOM 777 N N . GLY A 1 94 ? 13.119 8.068 -25.379 1.00 71.50 94 GLY A N 1
ATOM 778 C CA . GLY A 1 94 ? 14.515 7.670 -25.577 1.00 71.50 94 GLY A CA 1
ATOM 779 C C . GLY A 1 94 ? 14.856 6.427 -24.762 1.00 71.50 94 GLY A C 1
ATOM 780 O O . GLY A 1 94 ? 14.867 6.486 -23.533 1.00 71.50 94 GLY A O 1
ATOM 781 N N . LYS A 1 95 ? 15.151 5.306 -25.428 1.00 64.25 95 LYS A N 1
ATOM 782 C CA . LYS A 1 95 ? 15.782 4.150 -24.781 1.00 64.25 95 LYS A CA 1
ATOM 783 C C . L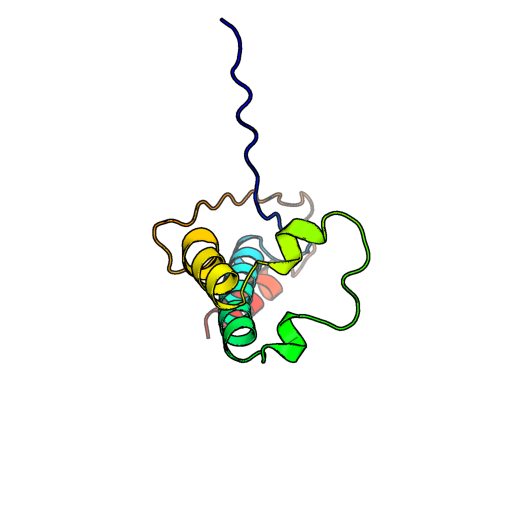YS A 1 95 ? 17.294 4.373 -24.757 1.00 64.25 95 LYS A C 1
ATOM 785 O O . LYS A 1 95 ? 17.913 4.441 -25.812 1.00 64.25 95 LYS A O 1
ATOM 790 N N . ALA A 1 96 ? 17.882 4.496 -23.569 1.00 65.94 96 ALA A N 1
ATOM 791 C CA . ALA A 1 96 ? 19.332 4.399 -23.429 1.00 65.94 96 ALA A CA 1
ATOM 792 C C . ALA A 1 96 ? 19.776 2.950 -23.697 1.00 65.94 96 ALA A C 1
ATOM 794 O O . ALA A 1 96 ? 19.061 2.003 -23.350 1.00 65.94 96 ALA A O 1
ATOM 795 N N . ASP A 1 97 ? 20.952 2.772 -24.294 1.00 65.69 97 ASP A N 1
ATOM 796 C CA . ASP A 1 97 ? 21.493 1.440 -24.561 1.00 65.69 97 ASP A CA 1
ATOM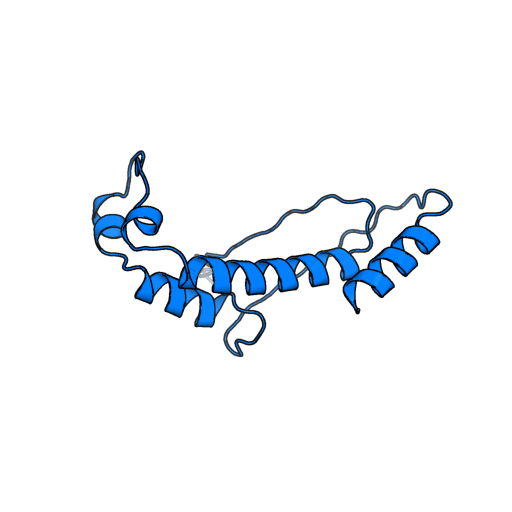 797 C C . ASP A 1 97 ? 21.643 0.620 -23.266 1.00 65.69 97 ASP A C 1
ATOM 799 O O . ASP A 1 97 ? 22.013 1.125 -22.202 1.00 65.69 97 ASP A O 1
ATOM 803 N N . GLY A 1 98 ? 21.310 -0.672 -23.336 1.00 67.31 98 GLY A N 1
ATOM 804 C CA . GLY A 1 98 ? 21.417 -1.598 -22.202 1.00 67.31 98 GLY A CA 1
ATOM 805 C C . GLY A 1 98 ? 20.320 -1.482 -21.132 1.00 67.31 98 GLY A C 1
ATOM 806 O O . GLY A 1 98 ? 20.415 -2.141 -20.095 1.00 67.31 98 GLY A O 1
ATOM 807 N N . VAL A 1 99 ? 19.274 -0.676 -21.350 1.00 70.50 99 VAL A N 1
ATOM 808 C CA . VAL A 1 99 ? 18.094 -0.637 -20.462 1.00 70.50 99 VAL A CA 1
ATOM 809 C C . VAL A 1 99 ? 17.325 -1.960 -20.502 1.00 70.50 99 VAL A C 1
ATOM 811 O O . VAL A 1 99 ? 16.978 -2.472 -19.443 1.00 70.50 99 VAL A O 1
ATOM 814 N N . ASP A 1 100 ? 17.143 -2.566 -21.679 1.00 72.88 100 ASP A N 1
ATOM 815 C CA . ASP A 1 100 ? 16.372 -3.811 -21.816 1.00 72.88 100 ASP A CA 1
ATOM 816 C C . ASP A 1 100 ? 17.017 -4.972 -21.024 1.00 72.88 100 ASP A C 1
ATOM 818 O O . ASP A 1 100 ? 16.327 -5.663 -20.280 1.00 72.88 100 ASP A O 1
ATOM 822 N N . LYS A 1 101 ? 18.354 -5.112 -21.056 1.00 75.12 101 LYS A N 1
ATOM 823 C CA . LYS A 1 101 ? 19.081 -6.130 -20.264 1.00 75.12 101 LYS A CA 1
ATOM 824 C C . LYS A 1 101 ? 18.913 -5.927 -18.754 1.00 75.12 101 LYS A C 1
ATOM 826 O O . LYS A 1 101 ? 18.587 -6.868 -18.037 1.00 75.12 101 LYS A O 1
ATOM 831 N N . ARG A 1 102 ? 19.077 -4.686 -18.275 1.00 74.69 102 ARG A N 1
ATOM 832 C CA . ARG A 1 102 ? 18.882 -4.340 -16.854 1.00 74.69 102 ARG A CA 1
ATOM 833 C C . ARG A 1 102 ? 17.438 -4.573 -16.407 1.00 74.69 102 ARG A C 1
ATOM 835 O O . ARG A 1 102 ? 17.209 -5.010 -15.283 1.00 74.69 102 ARG A O 1
ATOM 842 N N . GLN A 1 103 ? 16.468 -4.300 -17.278 1.00 73.56 103 GLN A N 1
ATOM 843 C CA . GLN A 1 103 ? 15.051 -4.540 -17.008 1.00 73.56 103 GLN A CA 1
ATOM 844 C C . GLN A 1 103 ? 14.717 -6.038 -16.976 1.00 73.56 103 GLN A C 1
ATOM 846 O O . GLN A 1 103 ? 13.983 -6.464 -16.088 1.00 73.56 103 GLN A O 1
ATOM 851 N N . GLU A 1 104 ? 15.272 -6.844 -17.884 1.00 75.75 104 GLU A N 1
ATOM 852 C CA . GLU A 1 104 ? 15.107 -8.303 -17.885 1.00 75.75 104 GLU A CA 1
ATOM 853 C C . GLU A 1 104 ? 15.703 -8.957 -16.634 1.00 75.75 104 GLU A C 1
ATOM 855 O O . GLU A 1 104 ? 15.048 -9.789 -16.005 1.00 75.75 104 GLU A O 1
ATOM 860 N N . GLU A 1 105 ? 16.915 -8.567 -16.234 1.00 80.31 105 GLU A N 1
ATOM 861 C CA . GLU A 1 105 ? 17.551 -9.043 -15.000 1.00 80.31 105 GLU A CA 1
ATOM 862 C C . GLU A 1 105 ? 16.744 -8.643 -13.761 1.00 80.31 105 GLU A C 1
ATOM 864 O O . GLU A 1 105 ? 16.454 -9.482 -12.906 1.00 80.31 105 GLU A O 1
ATOM 869 N N . ALA A 1 106 ? 16.312 -7.381 -13.684 1.00 76.81 106 ALA A N 1
ATOM 870 C CA . ALA A 1 106 ? 15.481 -6.901 -12.587 1.00 76.81 106 ALA A CA 1
ATOM 871 C C . ALA A 1 106 ? 14.150 -7.666 -12.506 1.00 76.81 106 ALA A C 1
ATOM 873 O O . ALA A 1 106 ? 13.700 -8.006 -11.412 1.00 76.81 106 ALA A O 1
ATOM 874 N N . GLN A 1 107 ? 13.541 -7.991 -13.649 1.00 73.25 107 GLN A N 1
ATOM 875 C CA . GLN A 1 107 ? 12.304 -8.764 -13.691 1.00 73.25 107 GLN A CA 1
ATOM 876 C C . GLN A 1 107 ? 12.517 -10.225 -13.269 1.00 73.25 107 GLN A C 1
ATOM 878 O O . GLN A 1 107 ? 11.682 -10.760 -12.544 1.00 73.25 107 GLN A O 1
ATOM 883 N N . LYS A 1 108 ? 13.630 -10.861 -13.663 1.00 75.62 108 LYS A N 1
ATOM 884 C CA . LYS A 1 108 ? 13.987 -12.212 -13.194 1.00 75.62 108 LYS A CA 1
ATOM 885 C C . LYS A 1 108 ? 14.186 -12.239 -11.681 1.00 75.62 108 LYS A C 1
ATOM 887 O O . LYS A 1 108 ? 13.600 -13.085 -11.019 1.00 75.62 108 LYS A O 1
ATOM 892 N N . ASN A 1 109 ? 14.926 -11.273 -11.139 1.00 73.38 109 ASN A N 1
ATOM 893 C CA . ASN A 1 109 ? 15.182 -11.176 -9.700 1.00 73.38 109 ASN A CA 1
ATOM 894 C C . ASN A 1 109 ? 13.921 -10.857 -8.884 1.00 73.38 109 ASN A C 1
ATOM 896 O O . ASN A 1 109 ? 13.864 -11.185 -7.709 1.00 73.38 109 ASN A O 1
ATOM 900 N N . ALA A 1 110 ? 12.928 -10.187 -9.476 1.00 69.81 110 ALA A N 1
ATOM 901 C CA . ALA A 1 110 ? 11.653 -9.911 -8.814 1.00 69.81 110 ALA A CA 1
ATOM 902 C C . ALA A 1 110 ? 10.686 -11.106 -8.817 1.00 69.81 110 ALA A C 1
ATOM 904 O O . ALA A 1 110 ? 9.729 -11.092 -8.046 1.00 69.81 110 ALA A O 1
ATOM 905 N N . ASN A 1 111 ? 10.901 -12.082 -9.704 1.00 67.31 111 ASN A N 1
ATOM 906 C CA . ASN A 1 111 ? 10.062 -13.273 -9.843 1.00 67.31 111 ASN A CA 1
ATOM 907 C C . ASN A 1 111 ? 10.654 -14.517 -9.147 1.00 67.31 111 ASN A C 1
ATOM 909 O O . ASN A 1 111 ? 9.980 -15.546 -9.113 1.00 67.31 111 ASN A O 1
ATOM 913 N N . MET A 1 112 ? 11.899 -14.438 -8.661 1.00 57.66 112 MET A N 1
ATOM 914 C CA . MET A 1 112 ? 12.504 -15.408 -7.734 1.00 57.66 112 MET A CA 1
ATOM 915 C C . MET A 1 112 ? 12.088 -15.099 -6.299 1.00 57.66 112 MET A C 1
ATOM 917 O O . MET A 1 112 ? 11.891 -16.075 -5.546 1.00 57.66 112 MET A O 1
#

Organism: NCBI:txid100902